Protein AF-A0A081I992-F1 (afdb_monomer_lite)

Secondary structure (DSSP, 8-state):
--HHHHHHHHHHHTTEETTEE-HHHHHHTGGGTGGGSGGG---SHHHHHHHHHHHHHHHHHTT-GGGHHHHHHHHHH-

Foldseek 3Di:
DPVVLVVLLVVLCVQDDQLFGPVVVCVVCVVLQLVQADPSDPPDRVSSLRSSLVSSVVVVVVPDPVCPVVSVVSSVRD

pLDDT: mean 83.88, std 10.43, range [48.78, 93.56]

Sequence (78 aa):
MFWIRCKLFIETDKFFKGKIIRVNKFNSSINLYHQYCRNGKYSNNNEQISALSRHLFMKLKKSRNQYYGYFTMYLSDK

Radius of gyration: 12.24 Å; chains: 1; bounding box: 34×23×29 Å

Structure (mmCIF, N/CA/C/O backbone):
data_AF-A0A081I992-F1
#
_entry.id   AF-A0A081I992-F1
#
loop_
_atom_site.group_PDB
_atom_site.id
_atom_site.type_symbol
_atom_site.label_atom_id
_atom_site.label_alt_id
_atom_site.label_comp_id
_atom_site.label_asym_id
_atom_site.label_entity_id
_atom_site.label_seq_id
_atom_site.pdbx_PDB_ins_code
_atom_site.Cartn_x
_atom_site.Cartn_y
_atom_site.Cartn_z
_atom_site.occupancy
_atom_site.B_iso_or_equiv
_atom_site.auth_seq_id
_atom_site.auth_comp_id
_atom_site.auth_asym_id
_atom_site.auth_atom_id
_atom_site.pdbx_PDB_model_num
ATOM 1 N N . MET A 1 1 ? -18.035 3.821 13.052 1.00 48.78 1 MET A N 1
ATOM 2 C CA . MET A 1 1 ? -16.550 3.701 13.066 1.00 48.78 1 MET A CA 1
ATOM 3 C C . MET A 1 1 ? -15.997 2.558 12.171 1.00 48.78 1 MET A C 1
ATOM 5 O O . MET A 1 1 ? -14.893 2.077 12.413 1.00 48.78 1 MET A O 1
ATOM 9 N N . PHE A 1 2 ? -16.712 2.138 11.111 1.00 50.12 2 PHE A N 1
ATOM 10 C CA . PHE A 1 2 ? -16.249 1.125 10.132 1.00 50.12 2 PHE A CA 1
ATOM 11 C C . PHE A 1 2 ? -15.803 1.738 8.783 1.00 50.12 2 PHE A C 1
ATOM 13 O O . PHE A 1 2 ? -14.847 1.272 8.172 1.00 50.12 2 PHE A O 1
ATOM 20 N N . TRP A 1 3 ? -16.414 2.854 8.369 1.00 55.97 3 TRP A N 1
ATOM 21 C CA . TRP A 1 3 ? -16.222 3.484 7.051 1.00 55.97 3 TRP A CA 1
ATOM 22 C C . TRP A 1 3 ? -14.799 3.972 6.728 1.00 55.97 3 TRP A C 1
ATOM 24 O O . TRP A 1 3 ? -14.330 3.811 5.604 1.00 55.97 3 TRP A O 1
ATOM 34 N N . ILE A 1 4 ? -14.078 4.526 7.708 1.00 62.78 4 ILE A N 1
ATOM 35 C CA . ILE A 1 4 ? -12.725 5.083 7.499 1.00 62.78 4 ILE A CA 1
ATOM 36 C C . ILE A 1 4 ? -11.733 4.012 7.014 1.00 62.78 4 ILE A C 1
ATOM 38 O O . ILE A 1 4 ? -10.771 4.328 6.319 1.00 62.78 4 ILE A O 1
ATOM 42 N N . ARG A 1 5 ? -11.964 2.737 7.351 1.00 74.62 5 ARG A N 1
ATOM 43 C CA . ARG A 1 5 ? -11.014 1.650 7.088 1.00 74.62 5 ARG A CA 1
ATOM 44 C C . ARG A 1 5 ? -11.265 0.926 5.773 1.00 74.62 5 ARG A C 1
ATOM 46 O O . ARG A 1 5 ? -10.296 0.664 5.073 1.00 74.62 5 ARG A O 1
ATOM 53 N N . CYS A 1 6 ? -12.521 0.738 5.362 1.00 82.44 6 CYS A N 1
ATOM 54 C CA . CYS A 1 6 ? -12.825 0.340 3.980 1.00 82.44 6 CYS A CA 1
ATOM 55 C C . CYS A 1 6 ? -12.273 1.367 2.982 1.00 82.44 6 CYS A C 1
ATOM 57 O O . CYS A 1 6 ? -11.714 0.997 1.954 1.00 82.44 6 CYS A O 1
ATOM 59 N N . LYS A 1 7 ? -12.330 2.659 3.337 1.00 87.75 7 LYS A N 1
ATOM 60 C CA . LYS A 1 7 ? -11.728 3.728 2.537 1.00 87.75 7 LYS A CA 1
ATOM 61 C C . LYS A 1 7 ? -10.219 3.542 2.352 1.00 87.75 7 LYS A C 1
ATOM 63 O O . LYS A 1 7 ? -9.738 3.783 1.256 1.00 87.75 7 LYS A O 1
ATOM 68 N N . LEU A 1 8 ? -9.477 3.078 3.365 1.00 89.06 8 LEU A N 1
ATOM 69 C CA . LEU A 1 8 ? -8.039 2.808 3.213 1.00 89.06 8 LEU A CA 1
ATOM 70 C C . LEU A 1 8 ? -7.769 1.733 2.157 1.00 89.06 8 LEU A C 1
ATOM 72 O O . LEU A 1 8 ? -6.950 1.968 1.277 1.00 89.06 8 LEU A O 1
ATOM 76 N N . PHE A 1 9 ? -8.486 0.607 2.208 1.00 89.81 9 PHE A N 1
ATOM 77 C CA . PHE A 1 9 ? -8.353 -0.452 1.203 1.00 89.81 9 PHE A CA 1
ATOM 78 C C . PHE A 1 9 ? -8.712 0.050 -0.199 1.00 89.81 9 PHE A C 1
ATOM 80 O O . PHE A 1 9 ? -7.943 -0.164 -1.128 1.00 89.81 9 PHE A O 1
ATOM 87 N N . ILE A 1 10 ? -9.815 0.795 -0.341 1.00 91.62 10 ILE A N 1
ATOM 88 C CA . ILE A 1 10 ? -10.234 1.379 -1.626 1.00 91.62 10 ILE A CA 1
ATOM 89 C C . ILE A 1 10 ? -9.174 2.346 -2.166 1.00 91.62 10 ILE A C 1
ATOM 91 O O . ILE A 1 10 ? -8.826 2.276 -3.340 1.00 91.62 10 ILE A O 1
ATOM 95 N N . GLU A 1 11 ? -8.643 3.251 -1.339 1.00 91.88 11 GLU A N 1
ATOM 96 C CA . GLU A 1 11 ? -7.601 4.189 -1.774 1.00 91.88 11 GLU A CA 1
ATOM 97 C C . GLU A 1 11 ? -6.317 3.462 -2.194 1.00 91.88 11 GLU A C 1
ATOM 99 O O . GLU A 1 11 ? -5.712 3.839 -3.201 1.00 91.88 11 GLU A O 1
ATOM 104 N N . THR A 1 12 ? -5.923 2.406 -1.472 1.00 91.25 12 THR A N 1
ATOM 105 C CA . THR A 1 12 ? -4.785 1.560 -1.856 1.00 91.25 12 THR A CA 1
ATOM 106 C C . THR A 1 12 ? -5.060 0.815 -3.166 1.00 91.25 12 THR A C 1
ATOM 108 O O . THR A 1 12 ? -4.190 0.783 -4.034 1.00 91.25 12 THR A O 1
ATOM 111 N N . ASP A 1 13 ? -6.279 0.324 -3.394 1.00 92.69 13 ASP A N 1
ATOM 112 C CA . ASP A 1 13 ? -6.645 -0.368 -4.637 1.00 92.69 13 ASP A CA 1
ATOM 113 C C . ASP A 1 13 ? -6.572 0.511 -5.877 1.00 92.69 13 ASP A C 1
ATOM 115 O O . ASP A 1 13 ? -6.259 0.037 -6.968 1.00 92.69 13 ASP A O 1
ATOM 119 N N . LYS A 1 14 ? -6.751 1.826 -5.730 1.00 93.56 14 LYS A N 1
ATOM 120 C CA . LYS A 1 14 ? -6.597 2.740 -6.864 1.00 93.56 14 LYS A CA 1
ATOM 121 C C . LYS A 1 14 ? -5.162 2.799 -7.407 1.00 93.56 14 LYS A C 1
ATOM 123 O O . LYS A 1 14 ? -4.972 3.425 -8.454 1.00 93.56 14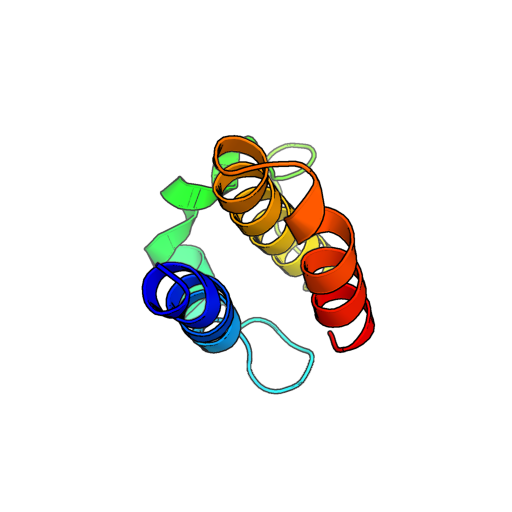 LYS A O 1
ATOM 128 N N . PHE A 1 15 ? -4.164 2.244 -6.710 1.00 92.88 15 PHE A N 1
ATOM 129 C CA . PHE A 1 15 ? -2.798 2.081 -7.220 1.00 92.88 15 PHE A CA 1
ATOM 130 C C . PHE A 1 15 ? -2.655 0.869 -8.145 1.00 92.88 15 PHE A C 1
ATOM 132 O O . PHE A 1 15 ? -1.676 0.801 -8.881 1.00 92.88 15 PHE A O 1
ATOM 139 N N . PHE A 1 16 ? -3.629 -0.040 -8.171 1.00 92.94 16 PHE A N 1
ATOM 140 C CA . PHE A 1 16 ? -3.589 -1.262 -8.962 1.00 92.94 16 PHE A CA 1
ATOM 141 C C . PHE A 1 16 ? -4.309 -1.113 -10.316 1.00 92.94 16 PHE A C 1
ATOM 143 O O . PHE A 1 16 ? -5.239 -0.322 -10.519 1.00 92.94 16 PHE A O 1
ATOM 150 N N . LYS A 1 17 ? -3.846 -1.887 -11.293 1.00 92.62 17 LYS A N 1
ATOM 151 C CA . LYS A 1 17 ? -4.500 -2.201 -12.566 1.00 92.62 17 LYS A CA 1
ATOM 152 C C . LYS A 1 17 ? -4.480 -3.728 -12.683 1.00 92.62 17 LYS A C 1
ATOM 154 O O . LYS A 1 17 ? -3.516 -4.303 -13.183 1.00 92.62 17 LYS A O 1
ATOM 159 N N . GLY A 1 18 ? -5.513 -4.381 -12.149 1.00 88.94 18 GLY A N 1
ATOM 160 C CA . GLY A 1 18 ? -5.485 -5.828 -11.917 1.00 88.94 18 GLY A CA 1
ATOM 161 C C . GLY A 1 18 ? -4.443 -6.178 -10.850 1.00 88.94 18 GLY A C 1
ATOM 162 O O . GLY A 1 18 ? -4.439 -5.568 -9.787 1.00 88.94 18 GLY A O 1
ATOM 163 N N . LYS A 1 19 ? -3.525 -7.100 -11.160 1.00 88.06 19 LYS A N 1
ATOM 164 C CA . LYS A 1 19 ? -2.439 -7.540 -10.257 1.00 88.06 19 LYS A CA 1
ATOM 165 C C . LYS A 1 19 ? -1.147 -6.712 -10.362 1.00 88.06 19 LYS A C 1
ATOM 167 O O . LYS A 1 19 ? -0.126 -7.056 -9.772 1.00 88.06 19 LYS A O 1
ATOM 172 N N . ILE A 1 20 ? -1.163 -5.631 -11.147 1.00 92.19 20 ILE A N 1
ATOM 173 C CA . ILE A 1 20 ? 0.019 -4.803 -11.425 1.00 92.19 20 ILE A CA 1
ATOM 174 C C . ILE A 1 20 ? -0.195 -3.387 -10.891 1.00 92.19 20 ILE A C 1
ATOM 176 O O . ILE A 1 20 ? -1.284 -2.825 -11.007 1.00 92.19 20 ILE A O 1
ATOM 180 N N . ILE A 1 21 ? 0.849 -2.781 -10.336 1.00 91.25 21 ILE A N 1
ATOM 181 C CA . ILE A 1 21 ? 0.857 -1.396 -9.879 1.00 91.25 21 ILE A CA 1
ATOM 182 C C . ILE A 1 21 ? 0.925 -0.429 -11.067 1.00 91.25 21 ILE A C 1
ATOM 184 O O . ILE A 1 21 ? 1.709 -0.566 -12.007 1.00 91.25 21 ILE A O 1
ATOM 188 N N . ARG A 1 22 ? 0.108 0.622 -11.003 1.00 93.56 22 ARG A N 1
ATOM 189 C CA . ARG A 1 22 ? 0.171 1.775 -11.902 1.00 93.56 22 ARG A CA 1
ATOM 190 C C . ARG A 1 22 ? 1.394 2.615 -11.543 1.00 93.56 22 ARG A C 1
ATOM 192 O O . ARG A 1 22 ? 1.294 3.515 -10.711 1.00 93.56 22 ARG A O 1
ATOM 199 N N . VAL A 1 23 ? 2.519 2.352 -12.205 1.00 89.69 23 VAL A N 1
ATOM 200 C CA . VAL A 1 23 ? 3.826 2.986 -11.939 1.00 89.69 23 VAL A CA 1
ATOM 201 C C . VAL A 1 23 ? 3.745 4.514 -11.831 1.00 89.69 23 VAL A C 1
ATOM 203 O O . VAL A 1 23 ? 4.255 5.077 -10.872 1.00 89.69 23 VAL A O 1
ATOM 206 N N . ASN A 1 24 ? 3.029 5.198 -12.730 1.00 90.25 24 ASN A N 1
ATOM 207 C CA . ASN A 1 24 ? 2.898 6.664 -12.674 1.00 90.25 24 ASN A CA 1
ATOM 208 C C . ASN A 1 24 ? 2.246 7.141 -11.370 1.00 90.25 24 ASN A C 1
ATOM 210 O O . ASN A 1 24 ? 2.704 8.087 -10.731 1.00 90.25 24 ASN A O 1
ATOM 214 N N . LYS A 1 25 ? 1.180 6.453 -10.951 1.00 90.44 25 LYS A N 1
ATOM 215 C CA . LYS A 1 25 ? 0.479 6.777 -9.711 1.00 90.44 25 LYS A CA 1
ATOM 216 C C . LYS A 1 25 ? 1.323 6.418 -8.496 1.00 90.44 25 LYS A C 1
ATOM 218 O O . LYS A 1 25 ? 1.341 7.175 -7.529 1.00 90.44 25 LYS A O 1
ATOM 223 N N . PHE A 1 26 ? 2.047 5.307 -8.567 1.00 89.00 26 PHE A N 1
ATOM 224 C CA . PHE A 1 26 ? 2.989 4.916 -7.535 1.00 89.00 26 PHE A CA 1
ATOM 225 C C . PHE A 1 26 ? 4.075 5.989 -7.348 1.00 89.00 26 PHE A C 1
ATOM 227 O O . PHE A 1 26 ? 4.190 6.607 -6.295 1.00 89.00 26 PHE A O 1
ATOM 234 N N . ASN A 1 27 ? 4.778 6.349 -8.416 1.00 87.69 27 ASN A N 1
ATOM 235 C CA . ASN A 1 27 ? 5.840 7.351 -8.359 1.00 87.69 27 ASN A CA 1
ATOM 236 C C . ASN A 1 27 ? 5.338 8.712 -7.847 1.00 87.69 27 ASN A C 1
ATOM 238 O O . ASN A 1 27 ? 6.013 9.346 -7.042 1.00 87.69 27 ASN A O 1
ATOM 242 N N . SER A 1 28 ? 4.113 9.121 -8.207 1.00 90.38 28 SER A N 1
ATOM 243 C CA . SER A 1 28 ? 3.515 10.371 -7.703 1.00 90.38 28 SER A CA 1
ATOM 244 C C . SER A 1 28 ? 3.286 10.396 -6.185 1.00 90.38 28 SER A C 1
ATOM 246 O O . SER A 1 28 ? 3.172 11.462 -5.588 1.00 90.38 28 SER A O 1
ATOM 248 N N . SER A 1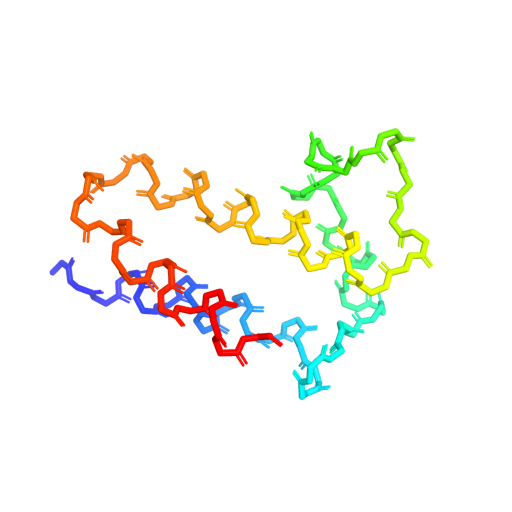 29 ? 3.196 9.227 -5.548 1.00 89.69 29 SER A N 1
ATOM 249 C CA . SER A 1 29 ? 2.955 9.073 -4.111 1.00 89.69 29 SER A CA 1
ATOM 250 C C . SER A 1 29 ? 4.101 8.351 -3.397 1.00 89.69 29 SER A C 1
ATOM 252 O O . SER A 1 29 ? 3.914 7.884 -2.272 1.00 89.69 29 SER A O 1
ATOM 254 N N . ILE A 1 30 ? 5.282 8.276 -4.023 1.00 86.38 30 ILE A N 1
ATOM 255 C CA . ILE A 1 30 ? 6.433 7.502 -3.542 1.00 86.38 30 ILE A CA 1
ATOM 256 C C . ILE A 1 30 ? 6.794 7.846 -2.094 1.00 86.38 30 ILE A C 1
ATOM 258 O O . ILE A 1 30 ? 7.031 6.956 -1.280 1.00 86.38 30 ILE A O 1
ATOM 262 N N . ASN A 1 31 ? 6.719 9.129 -1.730 1.00 89.25 31 ASN A N 1
ATOM 263 C CA . ASN A 1 31 ? 7.054 9.639 -0.398 1.00 89.25 31 ASN A CA 1
ATOM 264 C C . ASN A 1 31 ? 6.243 8.977 0.732 1.00 89.25 31 ASN A C 1
ATOM 266 O O . ASN A 1 31 ? 6.705 8.930 1.869 1.00 89.25 31 ASN A O 1
ATOM 270 N N . LEU A 1 32 ? 5.058 8.426 0.442 1.00 87.19 32 LEU A N 1
ATOM 271 C CA . LEU A 1 32 ? 4.212 7.769 1.443 1.00 87.19 32 LEU A CA 1
ATOM 272 C C . LEU A 1 32 ? 4.759 6.406 1.895 1.00 87.19 32 LEU A C 1
ATOM 274 O O . LEU A 1 32 ? 4.494 5.972 3.020 1.00 87.19 32 LEU A O 1
ATOM 278 N N . TYR A 1 33 ? 5.491 5.712 1.027 1.00 86.25 33 TYR A N 1
ATOM 279 C CA . TYR A 1 33 ? 5.940 4.332 1.248 1.00 86.25 33 TYR A CA 1
ATOM 280 C C . TYR A 1 33 ? 7.395 4.085 0.861 1.00 86.25 33 TYR A C 1
ATOM 282 O O . TYR A 1 33 ? 7.864 2.953 0.944 1.00 86.25 33 TYR A O 1
ATOM 290 N N . HIS A 1 34 ? 8.141 5.135 0.524 1.00 85.00 34 HIS A N 1
ATOM 291 C CA . HIS A 1 34 ? 9.569 5.062 0.235 1.00 85.00 34 HIS A CA 1
ATOM 292 C C . HIS A 1 34 ? 10.352 4.385 1.371 1.00 85.00 34 HIS A C 1
ATOM 294 O O . HIS A 1 34 ? 11.152 3.488 1.130 1.00 85.00 34 HIS A O 1
ATOM 300 N N . GLN A 1 35 ? 10.027 4.720 2.626 1.00 86.62 35 GLN A N 1
ATOM 301 C CA . GLN A 1 35 ? 10.613 4.103 3.827 1.00 86.62 35 GLN A CA 1
ATOM 302 C C . GLN A 1 35 ? 10.368 2.587 3.955 1.00 86.62 35 GLN A C 1
ATOM 304 O O . GLN A 1 35 ? 10.979 1.922 4.787 1.00 86.62 35 GLN A O 1
ATOM 309 N N . TYR A 1 36 ? 9.445 2.036 3.168 1.00 86.69 36 TYR A N 1
ATOM 310 C CA . TYR A 1 36 ? 9.102 0.618 3.167 1.00 86.69 36 TYR A CA 1
ATOM 311 C C . TYR A 1 36 ? 9.714 -0.144 1.990 1.00 86.69 36 TYR A C 1
ATOM 313 O O . TYR A 1 36 ? 9.576 -1.367 1.944 1.00 86.69 36 TYR A O 1
ATOM 321 N N . CYS A 1 37 ? 10.404 0.541 1.073 1.00 79.81 37 CYS A N 1
ATOM 322 C CA . CYS A 1 37 ? 11.129 -0.102 -0.016 1.00 79.81 37 CYS A CA 1
ATOM 323 C C . CYS A 1 37 ? 12.406 -0.765 0.501 1.00 79.81 37 CYS A C 1
ATOM 325 O O . CYS A 1 37 ? 13.192 -0.175 1.246 1.00 79.81 37 CYS A O 1
ATOM 327 N N . ARG A 1 38 ? 12.638 -2.003 0.068 1.00 71.69 38 ARG A N 1
ATOM 328 C CA . ARG A 1 38 ? 13.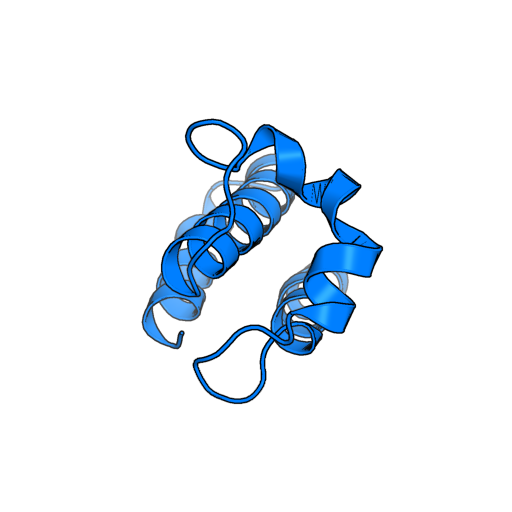870 -2.725 0.377 1.00 71.69 38 ARG A CA 1
ATOM 329 C C . ARG A 1 38 ? 14.999 -2.119 -0.464 1.00 71.69 38 ARG A C 1
ATOM 331 O O . ARG A 1 38 ? 14.883 -2.025 -1.680 1.00 71.69 38 ARG A O 1
ATOM 338 N N . ASN A 1 39 ? 16.073 -1.671 0.183 1.00 72.19 39 ASN A N 1
ATOM 339 C CA . ASN A 1 39 ? 17.250 -1.065 -0.462 1.00 72.19 39 ASN A CA 1
ATOM 340 C C . ASN A 1 39 ? 16.963 0.209 -1.289 1.00 72.19 39 ASN A C 1
ATOM 342 O O . ASN A 1 39 ? 17.716 0.518 -2.211 1.00 72.19 39 ASN A O 1
ATOM 346 N N . GLY A 1 40 ? 15.870 0.929 -1.000 1.00 65.81 40 GLY A N 1
ATOM 347 C CA . GLY A 1 40 ? 15.495 2.155 -1.721 1.00 65.81 40 GLY A CA 1
ATOM 348 C C . GLY A 1 40 ? 15.090 1.942 -3.185 1.00 65.81 40 GLY A C 1
ATOM 349 O O . GLY A 1 40 ? 14.912 2.915 -3.913 1.00 65.81 40 GLY A O 1
ATOM 350 N N . LYS A 1 41 ? 14.939 0.686 -3.625 1.00 65.62 41 LYS A N 1
ATOM 351 C CA . LYS A 1 41 ? 14.559 0.328 -4.994 1.00 65.62 41 LYS A CA 1
ATOM 352 C C . LYS A 1 41 ? 13.140 -0.248 -5.018 1.00 65.62 41 LYS A C 1
ATOM 354 O O . LYS A 1 41 ? 12.730 -0.977 -4.119 1.00 65.62 41 LYS A O 1
ATOM 359 N N . TYR A 1 42 ? 12.391 0.148 -6.042 1.00 76.06 42 TYR A N 1
ATOM 360 C CA . TYR A 1 42 ? 11.006 -0.246 -6.346 1.00 76.06 42 TYR A CA 1
ATOM 361 C C . TYR A 1 42 ? 10.906 -0.641 -7.828 1.00 76.06 42 TYR A C 1
ATOM 363 O O . TYR A 1 42 ? 9.980 -0.276 -8.555 1.00 76.06 42 TYR A O 1
ATOM 371 N N . SER A 1 43 ? 11.944 -1.344 -8.275 1.00 77.25 43 SER A N 1
ATOM 372 C CA . SER A 1 43 ? 12.258 -1.676 -9.664 1.00 77.25 43 SER A CA 1
ATOM 373 C C . SER A 1 43 ? 11.292 -2.680 -10.281 1.00 77.25 43 SER A C 1
ATOM 375 O O . SER A 1 43 ? 11.147 -2.709 -11.500 1.00 77.25 43 SER A O 1
ATOM 377 N N . ASN A 1 44 ? 10.624 -3.495 -9.462 1.00 87.31 44 ASN A N 1
ATOM 378 C CA . ASN A 1 44 ? 9.659 -4.482 -9.934 1.00 87.31 44 ASN A CA 1
ATOM 379 C C . ASN A 1 44 ? 8.300 -4.356 -9.225 1.00 87.31 44 ASN A C 1
ATOM 381 O O . ASN A 1 44 ? 8.172 -3.769 -8.150 1.00 87.31 44 ASN A O 1
ATOM 385 N N . ASN A 1 45 ? 7.271 -4.936 -9.845 1.00 89.62 45 ASN A N 1
ATOM 386 C CA . ASN A 1 45 ? 5.896 -4.892 -9.350 1.00 89.62 45 ASN A CA 1
ATOM 387 C C . ASN A 1 45 ? 5.762 -5.428 -7.912 1.00 89.62 45 ASN A C 1
ATOM 389 O O . ASN A 1 45 ? 5.050 -4.845 -7.103 1.00 89.62 45 ASN A O 1
ATOM 393 N N . ASN A 1 46 ? 6.486 -6.495 -7.567 1.00 88.25 46 ASN A N 1
ATOM 394 C CA . ASN A 1 46 ? 6.398 -7.126 -6.247 1.00 88.25 46 ASN A CA 1
ATOM 395 C C . ASN A 1 46 ? 6.973 -6.234 -5.138 1.00 88.25 46 ASN A C 1
ATOM 397 O O . ASN A 1 46 ? 6.416 -6.172 -4.045 1.00 88.25 46 ASN A O 1
ATOM 401 N N . GLU A 1 47 ? 8.055 -5.506 -5.414 1.00 89.19 47 GLU A N 1
ATOM 402 C CA . GLU A 1 47 ? 8.615 -4.501 -4.504 1.00 89.19 47 GLU A CA 1
ATOM 403 C C . GLU A 1 47 ? 7.625 -3.358 -4.271 1.00 89.19 47 GLU A C 1
ATOM 405 O O . GLU A 1 47 ? 7.427 -2.935 -3.130 1.00 89.19 47 GLU A O 1
ATOM 410 N N . GLN A 1 48 ? 6.951 -2.903 -5.330 1.00 90.19 48 GLN A N 1
ATOM 411 C CA . GLN A 1 48 ? 5.935 -1.852 -5.244 1.00 90.19 48 GLN A CA 1
ATOM 412 C C . GLN A 1 48 ? 4.715 -2.306 -4.432 1.00 90.19 48 GLN A C 1
ATOM 414 O O . GLN A 1 48 ? 4.271 -1.586 -3.533 1.00 90.19 48 GLN A O 1
ATOM 419 N N . ILE A 1 49 ? 4.217 -3.521 -4.688 1.00 91.38 49 ILE A N 1
ATOM 420 C CA . ILE A 1 49 ? 3.143 -4.146 -3.905 1.00 91.38 49 ILE 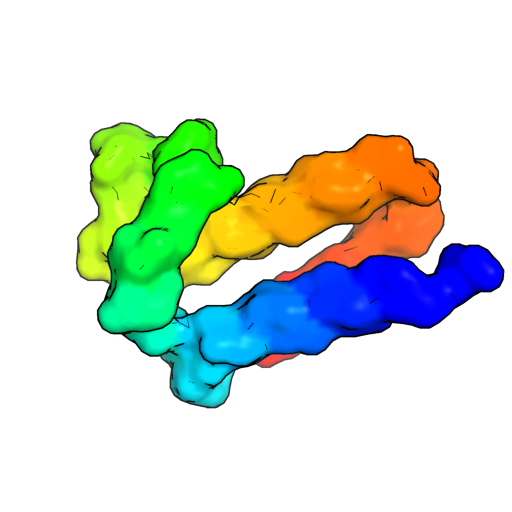A CA 1
ATOM 421 C C . ILE A 1 49 ? 3.573 -4.275 -2.444 1.00 91.38 49 ILE A C 1
ATOM 423 O O . ILE A 1 49 ? 2.835 -3.863 -1.556 1.00 91.38 49 ILE A O 1
ATOM 427 N N . SER A 1 50 ? 4.779 -4.775 -2.178 1.00 89.81 50 SER A N 1
ATOM 428 C CA . SER A 1 50 ? 5.300 -4.937 -0.818 1.00 89.81 50 SER A CA 1
ATOM 429 C C . SER A 1 50 ? 5.365 -3.604 -0.059 1.00 89.81 50 SER A C 1
ATOM 431 O O . SER A 1 50 ? 4.898 -3.515 1.079 1.00 89.81 50 SER A O 1
ATOM 433 N N . ALA A 1 51 ? 5.855 -2.536 -0.697 1.00 91.12 51 ALA A N 1
ATOM 434 C CA . ALA A 1 51 ? 5.930 -1.207 -0.092 1.00 91.12 51 ALA A CA 1
ATOM 435 C C . ALA A 1 51 ? 4.539 -0.616 0.212 1.00 91.12 51 ALA A C 1
ATOM 437 O O . ALA A 1 51 ? 4.304 -0.114 1.317 1.00 91.12 51 ALA A O 1
ATOM 438 N N . LEU A 1 52 ? 3.599 -0.714 -0.736 1.00 91.69 52 LEU A N 1
ATOM 439 C CA . LEU A 1 52 ? 2.215 -0.259 -0.559 1.00 91.69 52 LEU A CA 1
ATOM 440 C C . LEU A 1 52 ? 1.477 -1.064 0.514 1.00 91.69 52 LEU A C 1
ATOM 442 O O . LEU A 1 52 ? 0.842 -0.479 1.394 1.00 91.69 52 LEU A O 1
ATOM 446 N N . SER A 1 53 ? 1.606 -2.389 0.488 1.00 91.56 53 SER A N 1
ATOM 447 C CA . SER A 1 53 ? 1.015 -3.288 1.477 1.00 91.56 53 SER A CA 1
ATOM 448 C C . SER A 1 53 ? 1.570 -3.011 2.869 1.00 91.56 53 SER A C 1
ATOM 450 O O . SER A 1 53 ? 0.808 -2.935 3.831 1.00 91.56 53 SER A O 1
ATOM 452 N N . ARG A 1 54 ? 2.875 -2.748 2.999 1.00 91.06 54 ARG A N 1
ATOM 453 C CA . ARG A 1 54 ? 3.477 -2.362 4.282 1.00 91.06 54 ARG A CA 1
ATOM 454 C C . ARG A 1 54 ? 2.971 -1.004 4.771 1.00 91.06 54 ARG A C 1
ATOM 456 O O . ARG A 1 54 ? 2.698 -0.856 5.960 1.00 91.06 54 ARG A O 1
ATOM 463 N N . HIS A 1 55 ? 2.772 -0.032 3.883 1.00 91.25 55 HIS A N 1
ATOM 464 C CA . HIS A 1 55 ? 2.157 1.247 4.247 1.00 91.25 55 HIS A CA 1
ATOM 465 C C . HIS A 1 55 ? 0.715 1.088 4.739 1.00 91.25 55 HIS A C 1
ATOM 467 O O . HIS A 1 55 ? 0.351 1.637 5.785 1.00 91.25 55 HIS A O 1
ATOM 473 N N . LEU A 1 56 ? -0.096 0.311 4.017 1.00 91.50 56 LEU A N 1
ATOM 474 C CA . LEU A 1 56 ? -1.465 -0.014 4.411 1.00 91.50 56 LEU A CA 1
ATOM 475 C C . LEU A 1 56 ? -1.480 -0.705 5.778 1.00 91.50 56 LEU A C 1
ATOM 477 O O . LEU A 1 56 ? -2.201 -0.280 6.682 1.00 91.50 56 LEU A O 1
ATOM 481 N N . PHE A 1 57 ? -0.618 -1.703 5.958 1.00 89.88 57 PHE A N 1
ATOM 482 C CA . PHE A 1 57 ? -0.450 -2.418 7.213 1.00 89.88 57 PHE A CA 1
ATOM 483 C C . PHE A 1 57 ? -0.127 -1.481 8.382 1.00 89.88 57 PHE A C 1
ATOM 485 O O . PHE A 1 57 ? -0.766 -1.556 9.429 1.00 89.88 57 PHE A O 1
ATOM 492 N N . MET A 1 58 ? 0.810 -0.545 8.210 1.00 88.00 58 MET A N 1
ATOM 493 C CA . MET A 1 58 ? 1.177 0.410 9.262 1.00 88.00 58 MET A CA 1
ATOM 494 C C . MET A 1 58 ? 0.026 1.358 9.623 1.00 88.00 58 MET A C 1
ATOM 496 O O . MET A 1 58 ? -0.188 1.645 10.805 1.00 88.00 58 MET A O 1
ATOM 500 N N . LYS A 1 59 ? -0.771 1.791 8.636 1.00 86.69 59 LYS A N 1
ATOM 501 C CA . LYS A 1 59 ? -1.996 2.569 8.885 1.00 86.69 59 LYS A CA 1
ATOM 502 C C . LYS A 1 59 ? -3.053 1.762 9.642 1.00 86.69 59 LYS A C 1
ATOM 504 O O . LYS A 1 59 ? -3.717 2.313 10.520 1.00 86.69 59 LYS A O 1
ATOM 509 N N . LEU A 1 60 ? -3.183 0.467 9.352 1.00 84.69 60 LEU A N 1
ATOM 510 C CA . LEU A 1 60 ? -4.114 -0.432 10.039 1.00 84.69 60 LEU A CA 1
ATOM 511 C C . LEU A 1 60 ? -3.643 -0.794 11.457 1.00 84.69 60 LEU A C 1
ATOM 513 O O .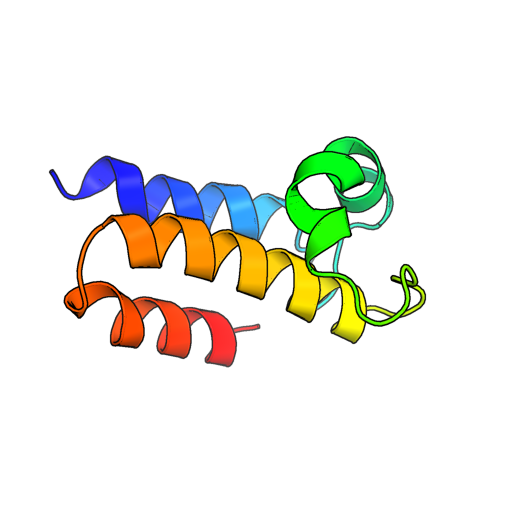 LEU A 1 60 ? -4.461 -0.777 12.379 1.00 84.69 60 LEU A O 1
ATOM 517 N N . LYS A 1 61 ? -2.342 -1.047 11.664 1.00 75.88 61 LYS A N 1
ATOM 518 C CA . LYS A 1 61 ? -1.740 -1.417 12.960 1.00 75.88 61 LYS A CA 1
ATOM 519 C C . LYS A 1 61 ? -1.928 -0.336 14.018 1.00 75.88 61 LYS A C 1
ATOM 521 O O . LYS A 1 61 ? -2.205 -0.658 15.170 1.00 75.88 61 LYS A O 1
ATOM 526 N N . LYS A 1 62 ? -1.891 0.941 13.622 1.00 68.69 62 LYS A N 1
ATOM 527 C CA . LYS A 1 62 ? -2.231 2.073 14.504 1.00 68.69 62 LYS A CA 1
ATOM 528 C C . LYS A 1 62 ? -3.657 1.970 15.086 1.00 68.69 62 LYS A C 1
ATOM 530 O O . LYS A 1 62 ? -4.010 2.740 15.970 1.00 68.69 62 LYS A O 1
ATOM 535 N N . SER A 1 63 ? -4.487 1.038 14.605 1.00 63.62 63 SER A N 1
ATOM 536 C CA . SER A 1 63 ? -5.935 1.048 14.800 1.00 63.62 63 SER A CA 1
ATOM 537 C C . SER A 1 63 ? -6.573 -0.214 15.431 1.00 63.62 63 SER A C 1
ATOM 539 O O . SER A 1 63 ? -7.802 -0.215 15.534 1.00 63.62 63 SER A O 1
ATOM 541 N N . ARG A 1 64 ? -5.777 -1.201 15.918 1.00 64.88 64 ARG A N 1
ATOM 542 C CA . ARG A 1 64 ? -6.103 -2.463 16.676 1.00 64.88 64 ARG A CA 1
ATOM 543 C C . ARG A 1 64 ? -5.750 -3.779 15.942 1.00 64.88 64 ARG A C 1
ATOM 545 O O . ARG A 1 64 ? -5.770 -3.837 14.719 1.00 64.88 64 ARG A O 1
ATOM 552 N N . ASN A 1 65 ? -5.528 -4.864 16.703 1.00 66.31 65 ASN A N 1
ATOM 553 C CA . ASN A 1 65 ? -5.205 -6.217 16.200 1.00 66.31 65 ASN A CA 1
ATOM 554 C C . ASN A 1 65 ? -6.290 -6.855 15.302 1.00 66.31 65 ASN A C 1
ATOM 556 O O . ASN A 1 65 ? -5.985 -7.688 14.461 1.00 66.31 65 ASN A O 1
ATOM 560 N N . GLN A 1 66 ? -7.557 -6.459 15.400 1.00 69.06 66 GLN A N 1
ATOM 561 C CA . GLN A 1 66 ? -8.630 -7.062 14.588 1.00 69.06 66 GLN A CA 1
ATOM 562 C C . GLN A 1 66 ? -8.496 -6.833 13.065 1.00 69.06 66 GLN A C 1
ATOM 564 O O . GLN A 1 66 ? -9.228 -7.431 12.284 1.00 69.06 66 GLN A O 1
ATOM 569 N N . TYR A 1 67 ? -7.568 -5.975 12.624 1.00 74.81 67 TYR A N 1
ATOM 570 C CA . TYR A 1 67 ? -7.346 -5.670 11.207 1.00 74.81 67 TYR A CA 1
ATOM 571 C C . TYR A 1 67 ? -6.301 -6.549 10.523 1.00 74.81 67 TYR A C 1
ATOM 573 O O . TYR A 1 67 ? -6.156 -6.453 9.306 1.00 74.81 67 TYR A O 1
ATOM 581 N N . TYR A 1 68 ? -5.624 -7.429 11.270 1.00 80.19 68 TYR A N 1
ATOM 582 C CA . TYR A 1 68 ? -4.699 -8.402 10.688 1.00 80.19 68 TYR A CA 1
ATOM 583 C C . TYR A 1 68 ? -5.409 -9.321 9.692 1.00 80.19 68 TYR A C 1
ATOM 585 O O . TYR A 1 68 ? -4.945 -9.431 8.566 1.00 80.19 68 TYR A O 1
ATOM 593 N N . GLY A 1 69 ? -6.568 -9.883 10.060 1.00 83.81 69 GLY A N 1
ATOM 594 C CA . GLY A 1 69 ? 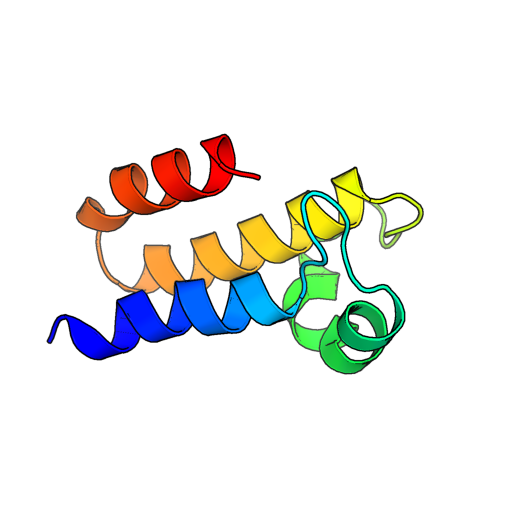-7.320 -10.790 9.184 1.00 83.81 69 GLY A CA 1
ATOM 595 C C . GLY A 1 69 ? -7.788 -10.133 7.880 1.00 83.81 69 GLY A C 1
ATOM 596 O O . GLY A 1 69 ? -7.632 -10.696 6.800 1.00 83.81 69 GLY A O 1
ATOM 597 N N . TYR A 1 70 ? -8.295 -8.898 7.954 1.00 85.69 70 TYR A N 1
ATOM 598 C CA . TYR A 1 70 ? -8.692 -8.150 6.754 1.00 85.69 70 TYR A CA 1
ATOM 599 C C . TYR A 1 70 ? -7.492 -7.784 5.878 1.00 85.69 70 TYR A C 1
ATOM 601 O O . TYR A 1 70 ? -7.581 -7.848 4.656 1.00 85.69 70 TYR A O 1
ATOM 609 N N . PHE A 1 71 ? -6.362 -7.421 6.492 1.00 89.50 71 PHE A N 1
ATOM 610 C CA . PHE A 1 71 ? -5.132 -7.150 5.757 1.00 89.50 71 PHE A CA 1
ATOM 611 C C . PHE A 1 71 ? -4.591 -8.403 5.059 1.00 89.50 71 PHE A C 1
ATOM 613 O O . PHE A 1 71 ? -4.191 -8.317 3.903 1.00 89.50 71 PHE A O 1
ATOM 620 N N . THR A 1 72 ? -4.600 -9.563 5.720 1.00 88.69 72 THR A N 1
ATOM 621 C CA . THR A 1 72 ? -4.144 -10.815 5.102 1.00 88.69 72 THR A CA 1
ATOM 622 C C . THR A 1 72 ? -5.065 -11.242 3.969 1.00 88.69 72 THR A C 1
ATOM 624 O O . THR A 1 72 ? -4.569 -11.610 2.915 1.00 88.69 72 THR A O 1
ATOM 627 N N . MET A 1 73 ? -6.386 -11.108 4.137 1.00 89.38 73 MET A N 1
ATOM 628 C CA . MET A 1 73 ? -7.348 -11.385 3.065 1.00 89.38 73 MET A CA 1
ATOM 629 C C . MET A 1 73 ? -7.128 -10.464 1.858 1.00 89.38 73 MET A C 1
ATOM 631 O O . MET A 1 73 ? -7.099 -10.931 0.726 1.00 89.38 73 MET A O 1
ATOM 635 N N . TYR A 1 74 ? -6.909 -9.169 2.103 1.00 89.50 74 TYR A N 1
ATOM 636 C CA . TYR A 1 74 ? -6.551 -8.202 1.065 1.00 89.50 74 TYR A CA 1
ATOM 637 C C . TYR A 1 74 ? -5.257 -8.580 0.336 1.00 89.50 74 TYR A C 1
ATOM 639 O O . TYR A 1 74 ? -5.197 -8.519 -0.886 1.00 89.50 74 TYR A O 1
ATOM 647 N N . LEU A 1 75 ? -4.220 -8.973 1.079 1.00 88.88 75 LEU A N 1
ATOM 648 C CA . LEU A 1 75 ? -2.935 -9.342 0.495 1.00 88.88 75 LEU A CA 1
ATOM 649 C C . LEU A 1 75 ? -3.031 -10.624 -0.343 1.00 88.88 75 LEU A C 1
ATOM 651 O O . LEU A 1 75 ? -2.322 -10.732 -1.329 1.00 88.88 75 LEU A O 1
ATOM 655 N N . SER A 1 76 ? -3.898 -11.571 0.028 1.00 89.50 76 SER A N 1
ATOM 656 C CA . SER A 1 76 ? -4.146 -12.792 -0.751 1.00 89.50 76 SER A CA 1
ATOM 657 C C . SER A 1 76 ? -4.891 -12.546 -2.067 1.00 89.50 76 SER A C 1
ATOM 659 O O . SER A 1 76 ? -4.759 -13.347 -2.987 1.00 89.50 76 SER A O 1
ATOM 661 N N . ASP A 1 77 ? -5.680 -11.472 -2.156 1.00 88.06 77 ASP A N 1
ATOM 662 C CA . ASP A 1 77 ? -6.373 -11.068 -3.389 1.00 88.06 77 ASP A CA 1
ATOM 663 C C . ASP A 1 77 ? -5.415 -10.474 -4.439 1.00 88.06 77 ASP A C 1
ATOM 665 O O . ASP A 1 77 ? -5.639 -10.628 -5.643 1.00 88.06 77 ASP A O 1
ATOM 669 N N . LYS A 1 78 ? -4.346 -9.799 -3.993 1.00 85.44 78 LYS A N 1
ATOM 670 C CA . LYS A 1 78 ? -3.370 -9.130 -4.869 1.00 85.44 78 LYS A CA 1
ATOM 671 C C . LYS A 1 78 ? -2.308 -10.083 -5.401 1.00 85.44 78 LYS A C 1
ATOM 673 O O . LYS A 1 78 ? -2.142 -10.102 -6.646 1.00 85.44 78 LYS A O 1
#

Organism: NCBI:txid54757